Protein AF-A0A520JJQ2-F1 (afdb_monomer)

Mean predicted aligned error: 7.67 Å

Nearest PDB structures (foldseek):
  3pbk-assembly1_A  TM=9.836E-01  e=8.785E-04  Escherichia coli O6

Foldseek 3Di:
DDDDPPPPPPCPPPDDADDAQDPDWPQDDDDPPDPDPLRVLVSQLVIRHADFDADPVRGTPDHARSVNLNVLLVVLVVVCVVVVDDPPDDDDDDDDPDSNSSSNVSD

Radius of gyration: 20.52 Å; Cα contacts (8 Å, |Δi|>4): 119; chains: 1; bounding box: 78×22×36 Å

Solvent-accessible surface area (backbone atoms only — not comparable to full-atom values): 6800 Å² total; per-residue (Å²): 134,85,82,82,78,80,72,82,73,77,80,74,74,81,72,80,76,61,67,70,47,50,93,73,62,90,57,80,91,75,84,80,86,51,97,42,73,65,56,46,43,60,55,45,28,76,40,60,35,49,47,72,44,56,48,100,84,68,47,63,72,40,49,44,38,28,43,57,43,50,54,47,6,53,54,39,26,54,51,44,48,73,72,66,59,53,92,92,65,84,81,91,75,78,86,56,99,44,69,66,38,54,19,55,74,70,51

Sequence (107 aa):
MTVDVAGTQDLEAETPKPVATPTEDSLPRRFADFETLGAALDYAATGQRGLNFHDARGSLTRAYPFAELRDDAIAMARRLVAAGIKPEDRIAIVAETSPDFAALFFG

Structure (mmCIF, N/CA/C/O backbone):
data_AF-A0A520JJQ2-F1
#
_entry.id   AF-A0A520JJQ2-F1
#
loop_
_atom_site.group_PDB
_atom_site.id
_atom_site.type_symbol
_atom_site.label_atom_id
_atom_site.label_alt_id
_atom_site.label_comp_id
_atom_site.label_asym_id
_atom_site.label_entity_id
_atom_site.label_seq_id
_atom_site.pdbx_PDB_ins_code
_atom_site.Cartn_x
_atom_site.Cartn_y
_atom_site.Cartn_z
_atom_site.occupancy
_atom_site.B_iso_or_equiv
_atom_site.auth_seq_id
_atom_site.auth_comp_id
_atom_site.auth_asym_id
_atom_site.auth_atom_id
_atom_site.pdbx_PDB_model_num
ATOM 1 N N . MET A 1 1 ? 63.323 1.122 12.480 1.00 38.62 1 MET A N 1
ATOM 2 C CA . MET A 1 1 ? 62.604 -0.160 12.361 1.00 38.62 1 MET A CA 1
ATOM 3 C C . MET A 1 1 ? 61.144 0.161 12.617 1.00 38.62 1 MET A C 1
ATOM 5 O O . MET A 1 1 ? 60.811 0.610 13.704 1.00 38.62 1 MET A O 1
ATOM 9 N N . THR A 1 2 ? 60.367 0.167 11.542 1.00 31.98 2 THR A N 1
ATOM 10 C CA . THR A 1 2 ? 58.993 0.670 11.425 1.00 31.98 2 THR A CA 1
ATOM 11 C C . THR A 1 2 ? 58.020 -0.183 12.235 1.00 31.98 2 THR A C 1
ATOM 13 O O . THR A 1 2 ? 58.093 -1.407 12.186 1.00 31.98 2 THR A O 1
ATOM 16 N N . VAL A 1 3 ? 57.129 0.465 12.986 1.00 36.50 3 VAL A N 1
ATOM 17 C CA . VAL A 1 3 ? 56.000 -0.189 13.654 1.00 36.50 3 VAL A CA 1
ATOM 18 C C . VAL A 1 3 ? 54.838 -0.139 12.670 1.00 36.50 3 VAL A C 1
ATOM 20 O O . VAL A 1 3 ? 54.301 0.936 12.411 1.00 36.50 3 VAL A O 1
ATOM 23 N N . ASP A 1 4 ? 54.522 -1.284 12.067 1.00 35.88 4 ASP A N 1
ATOM 24 C CA . ASP A 1 4 ? 53.359 -1.449 11.199 1.00 35.88 4 ASP A CA 1
ATOM 25 C C . ASP A 1 4 ? 52.092 -1.364 12.057 1.00 35.88 4 ASP A C 1
ATOM 27 O O . ASP A 1 4 ? 51.822 -2.231 12.892 1.00 35.88 4 ASP A O 1
ATOM 31 N N . VAL A 1 5 ? 51.329 -0.286 11.885 1.00 47.88 5 VAL A N 1
ATOM 32 C CA . VAL A 1 5 ? 49.978 -0.165 12.433 1.00 47.88 5 VAL A CA 1
ATOM 33 C C . VAL A 1 5 ? 49.066 -0.880 11.450 1.00 47.88 5 VAL A C 1
ATOM 35 O O . VAL A 1 5 ? 48.605 -0.292 10.473 1.00 47.88 5 VAL A O 1
ATOM 38 N N . ALA A 1 6 ? 48.840 -2.172 11.687 1.00 42.50 6 ALA A N 1
ATOM 39 C CA . ALA A 1 6 ? 47.788 -2.914 11.013 1.00 42.50 6 ALA A CA 1
ATOM 40 C C . ALA A 1 6 ? 46.448 -2.264 11.381 1.00 42.50 6 ALA A C 1
ATOM 42 O O . ALA A 1 6 ? 45.910 -2.480 12.467 1.00 42.50 6 ALA A O 1
ATOM 43 N N . GLY A 1 7 ? 45.951 -1.404 10.493 1.00 41.16 7 GLY A N 1
ATOM 44 C CA . GLY A 1 7 ? 44.592 -0.902 10.557 1.00 41.16 7 GLY A CA 1
ATOM 45 C C . GLY A 1 7 ? 43.649 -2.089 10.448 1.00 41.16 7 GLY A C 1
ATOM 46 O O . GLY A 1 7 ? 43.662 -2.803 9.446 1.00 41.16 7 GLY A O 1
ATOM 47 N N . THR A 1 8 ? 42.864 -2.313 11.496 1.00 43.19 8 THR A N 1
ATOM 48 C CA . THR A 1 8 ? 41.703 -3.193 11.465 1.00 43.19 8 THR A CA 1
ATOM 49 C C . THR A 1 8 ? 40.787 -2.668 10.365 1.00 43.19 8 THR A C 1
ATOM 51 O O . THR A 1 8 ? 40.121 -1.651 10.532 1.00 43.19 8 THR A O 1
ATOM 54 N N . GLN A 1 9 ? 40.833 -3.292 9.190 1.00 46.59 9 GLN A N 1
ATOM 55 C CA . GLN A 1 9 ? 39.814 -3.083 8.178 1.00 46.59 9 GLN A CA 1
ATOM 56 C C . GLN A 1 9 ? 38.578 -3.796 8.705 1.00 46.59 9 GLN A C 1
ATOM 58 O O . GLN A 1 9 ? 38.515 -5.026 8.688 1.00 46.59 9 GLN A O 1
ATOM 63 N N . ASP A 1 10 ? 37.646 -3.020 9.250 1.00 44.59 10 ASP A N 1
ATOM 64 C CA . ASP A 1 10 ? 36.308 -3.499 9.553 1.00 44.59 10 ASP A CA 1
ATOM 65 C C . ASP A 1 10 ? 35.730 -4.066 8.253 1.00 44.59 10 ASP A C 1
ATOM 67 O O . ASP A 1 10 ? 35.472 -3.351 7.285 1.00 44.59 10 ASP A O 1
ATOM 71 N N . LEU A 1 11 ? 35.628 -5.393 8.202 1.00 49.81 11 LEU A N 1
ATOM 72 C CA . LEU A 1 11 ? 35.003 -6.131 7.114 1.00 49.81 11 LEU A CA 1
ATOM 73 C C . LEU A 1 11 ? 33.491 -5.901 7.219 1.00 49.81 11 LEU A C 1
ATOM 75 O O . LEU A 1 11 ? 32.756 -6.755 7.714 1.00 49.81 11 LEU A O 1
ATOM 79 N N . GLU A 1 12 ? 33.024 -4.726 6.798 1.00 49.19 12 GLU A N 1
ATOM 80 C CA . GLU A 1 12 ? 31.607 -4.502 6.530 1.00 49.19 12 GLU A CA 1
ATOM 81 C C . GLU A 1 12 ? 31.207 -5.451 5.398 1.00 49.19 12 GLU A C 1
ATOM 83 O O . GLU A 1 12 ? 31.587 -5.277 4.240 1.00 49.19 12 GLU A O 1
ATOM 88 N N . ALA A 1 13 ? 30.492 -6.519 5.753 1.00 56.72 13 ALA A N 1
ATOM 89 C CA . ALA A 1 13 ? 29.950 -7.459 4.788 1.00 56.72 13 ALA A CA 1
ATOM 90 C C . ALA A 1 13 ? 29.079 -6.689 3.784 1.00 56.72 13 ALA A C 1
ATOM 92 O O . ALA A 1 13 ? 28.079 -6.073 4.163 1.00 56.72 13 ALA A O 1
ATOM 93 N N . GLU A 1 14 ? 29.470 -6.711 2.508 1.00 57.12 14 GLU A N 1
ATOM 94 C CA . GLU A 1 14 ? 28.746 -6.027 1.442 1.00 57.12 14 GLU A CA 1
ATOM 95 C C . GLU A 1 14 ? 27.341 -6.632 1.350 1.00 57.12 14 GLU A C 1
ATOM 97 O O . GLU A 1 14 ? 27.147 -7.771 0.920 1.00 57.12 14 GLU A O 1
ATOM 102 N N . THR A 1 15 ? 26.350 -5.885 1.837 1.00 65.00 15 THR A N 1
ATOM 103 C CA . THR A 1 15 ? 24.958 -6.324 1.791 1.00 65.00 15 THR A CA 1
ATOM 104 C C . THR A 1 15 ? 24.539 -6.347 0.323 1.00 65.00 15 THR A C 1
ATOM 106 O O . THR A 1 15 ? 24.724 -5.337 -0.367 1.00 65.00 15 THR A O 1
ATOM 109 N N . PRO A 1 16 ? 24.001 -7.468 -0.192 1.00 75.19 16 PRO A N 1
ATOM 110 C CA . PRO A 1 16 ? 23.617 -7.553 -1.590 1.00 75.19 16 PRO A CA 1
ATOM 111 C C . PRO A 1 16 ? 22.619 -6.443 -1.923 1.00 75.19 16 PRO A C 1
ATOM 113 O O . PRO A 1 16 ? 21.621 -6.249 -1.227 1.00 75.19 16 PRO A O 1
ATOM 116 N N . LYS A 1 17 ? 22.919 -5.693 -2.988 1.00 83.94 17 LYS A N 1
ATOM 117 C CA . LYS A 1 17 ? 22.072 -4.591 -3.447 1.00 83.94 17 LYS A CA 1
ATOM 118 C C . LYS A 1 17 ? 20.683 -5.126 -3.815 1.00 83.94 17 LYS A C 1
ATOM 120 O O . LYS A 1 17 ? 20.605 -6.144 -4.508 1.00 83.94 17 LYS A O 1
ATOM 125 N N . PRO A 1 18 ? 19.599 -4.451 -3.398 1.00 92.69 18 PRO A N 1
ATOM 126 C CA . PRO A 1 18 ? 18.254 -4.852 -3.784 1.00 92.69 18 PRO A CA 1
ATOM 127 C C . PRO A 1 18 ? 18.089 -4.792 -5.308 1.00 92.69 18 PRO A C 1
ATOM 129 O O . PRO A 1 18 ? 18.733 -3.994 -5.993 1.00 92.69 18 PRO A O 1
ATOM 132 N N . VAL A 1 19 ? 17.204 -5.637 -5.834 1.00 96.12 19 VAL A N 1
ATOM 133 C CA . VAL A 1 19 ? 16.808 -5.644 -7.247 1.00 96.12 19 VAL A CA 1
ATOM 134 C C . VAL A 1 19 ? 15.460 -4.951 -7.361 1.00 96.12 19 VAL A C 1
ATOM 136 O O . VAL A 1 19 ? 14.544 -5.277 -6.611 1.00 96.12 19 VAL A O 1
ATOM 139 N N . ALA A 1 20 ? 15.342 -3.992 -8.280 1.00 97.81 20 ALA A N 1
ATOM 140 C CA . ALA A 1 20 ? 14.102 -3.255 -8.492 1.00 97.81 20 ALA A CA 1
ATOM 141 C C . ALA A 1 20 ? 12.961 -4.187 -8.920 1.00 97.81 20 ALA A C 1
ATOM 143 O O . ALA A 1 20 ? 13.179 -5.176 -9.624 1.00 97.81 20 ALA A O 1
ATOM 144 N N . THR A 1 21 ? 11.732 -3.830 -8.551 1.00 98.06 21 THR A N 1
ATOM 14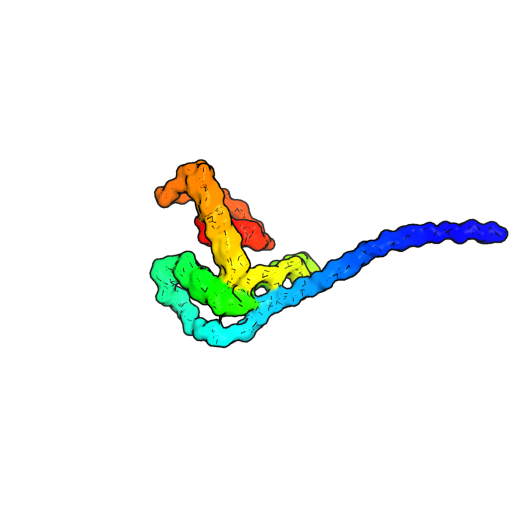5 C CA . THR A 1 21 ? 10.552 -4.479 -9.131 1.00 98.06 21 THR A CA 1
ATOM 146 C C . THR A 1 21 ? 10.530 -4.265 -10.652 1.00 98.06 21 THR A C 1
ATOM 148 O O . THR A 1 21 ? 10.917 -3.190 -11.129 1.00 98.06 21 THR A O 1
ATOM 151 N N . PRO A 1 22 ? 10.119 -5.275 -11.438 1.00 97.00 22 PRO A N 1
ATOM 152 C CA . PRO A 1 22 ? 10.129 -5.190 -12.890 1.00 97.00 22 PRO A CA 1
ATOM 153 C C . PRO A 1 22 ? 9.163 -4.115 -13.392 1.00 97.00 22 PRO A C 1
ATOM 155 O O . PRO A 1 22 ? 8.102 -3.875 -12.817 1.00 97.00 22 PRO A O 1
ATOM 158 N N . THR A 1 23 ? 9.520 -3.481 -14.510 1.00 94.50 23 THR A N 1
ATOM 159 C CA . THR A 1 23 ? 8.611 -2.578 -15.232 1.00 94.50 23 THR A CA 1
ATOM 160 C C . THR A 1 23 ? 7.530 -3.358 -15.982 1.00 94.50 23 THR A C 1
ATOM 162 O O . THR A 1 23 ? 6.378 -2.924 -16.034 1.00 94.50 23 THR A O 1
ATOM 165 N N . GLU A 1 24 ? 7.897 -4.508 -16.550 1.00 95.56 24 GLU A N 1
ATOM 166 C CA . GLU A 1 24 ? 7.000 -5.377 -17.310 1.00 95.56 24 GLU A CA 1
ATOM 167 C C . GLU A 1 24 ? 6.344 -6.428 -16.414 1.00 95.56 24 GLU A C 1
ATOM 169 O O . GLU A 1 24 ? 6.950 -6.956 -15.483 1.00 95.56 24 GLU A O 1
ATOM 174 N N . ASP A 1 25 ? 5.085 -6.733 -16.712 1.00 95.06 25 ASP A N 1
ATOM 175 C CA . ASP A 1 25 ? 4.286 -7.710 -15.987 1.00 95.06 25 ASP A CA 1
ATOM 176 C C . ASP A 1 25 ? 3.283 -8.351 -16.947 1.00 95.06 25 ASP A C 1
ATOM 178 O O . ASP A 1 25 ? 2.748 -7.688 -17.837 1.00 95.06 25 ASP A O 1
ATOM 182 N N . SER A 1 26 ? 3.014 -9.637 -16.749 1.00 96.19 26 SER A N 1
ATOM 183 C CA . SER A 1 26 ? 1.971 -10.363 -17.479 1.00 96.19 26 SER A CA 1
ATOM 184 C C . SER A 1 26 ? 0.556 -10.015 -17.001 1.00 96.19 26 SER A C 1
ATOM 186 O O . SER A 1 26 ? -0.415 -10.318 -17.696 1.00 96.19 26 SER A O 1
ATOM 188 N N . LEU A 1 27 ? 0.427 -9.371 -15.832 1.00 97.44 27 LEU A N 1
ATOM 189 C CA . LEU A 1 27 ? -0.855 -8.934 -15.289 1.00 97.44 27 LEU A CA 1
ATOM 190 C C . LEU A 1 27 ? -1.523 -7.907 -16.226 1.00 97.44 27 LEU A C 1
ATOM 192 O O . LEU A 1 27 ? -0.941 -6.839 -16.460 1.00 97.44 27 LEU A O 1
ATOM 196 N N . PRO A 1 28 ? -2.749 -8.169 -16.730 1.00 97.25 28 PRO A N 1
ATOM 197 C CA . PRO A 1 28 ? -3.432 -7.249 -17.627 1.00 97.25 28 PRO A CA 1
ATOM 198 C C . PRO A 1 28 ? -3.541 -5.833 -17.056 1.00 97.25 28 PRO A C 1
ATOM 200 O O . PRO A 1 28 ? -3.729 -5.603 -15.862 1.00 97.25 28 PRO A O 1
ATOM 203 N N . ARG A 1 29 ? -3.423 -4.832 -17.924 1.00 96.00 29 ARG A N 1
ATOM 204 C CA . ARG A 1 29 ? -3.597 -3.447 -17.494 1.00 96.00 29 ARG A CA 1
ATOM 205 C C . ARG A 1 29 ? -5.081 -3.155 -17.285 1.00 96.00 29 ARG A C 1
ATOM 207 O O . ARG A 1 29 ? -5.880 -3.315 -18.202 1.00 96.00 29 ARG A O 1
ATOM 214 N N . ARG A 1 30 ? -5.410 -2.638 -16.104 1.00 97.00 30 ARG A N 1
ATOM 215 C CA . ARG A 1 30 ? -6.729 -2.110 -15.739 1.00 97.00 30 ARG A CA 1
ATOM 216 C C . ARG A 1 30 ? -6.639 -0.612 -15.452 1.00 97.00 30 ARG A C 1
ATOM 218 O O . ARG A 1 30 ? -5.656 -0.156 -14.869 1.00 97.00 30 ARG A O 1
ATOM 225 N N . PHE A 1 31 ? -7.625 0.165 -15.894 1.00 97.06 31 PHE A N 1
ATOM 226 C CA . PHE A 1 31 ? -7.617 1.632 -15.800 1.00 97.06 31 PHE A CA 1
ATOM 227 C C . PHE A 1 31 ? -8.457 2.116 -14.617 1.00 97.06 31 PHE A C 1
ATOM 229 O O . PHE A 1 31 ? -9.489 2.748 -14.809 1.00 97.06 31 PHE A O 1
ATOM 236 N N . ALA A 1 32 ? -7.992 1.813 -13.401 1.00 96.44 32 ALA A N 1
ATOM 237 C CA . ALA A 1 32 ? -8.614 2.239 -12.142 1.00 96.44 32 ALA A CA 1
ATOM 238 C C . ALA A 1 32 ? -10.133 1.960 -12.046 1.00 96.44 32 ALA A C 1
ATOM 240 O O . ALA A 1 32 ? -10.849 2.635 -11.317 1.00 96.44 32 ALA A O 1
ATOM 241 N N . ASP A 1 33 ? -10.623 0.943 -12.753 1.00 97.19 33 ASP A N 1
ATOM 242 C CA . ASP A 1 33 ? -12.026 0.529 -12.836 1.00 97.19 33 ASP A CA 1
ATOM 243 C C . ASP A 1 33 ? -12.424 -0.387 -11.662 1.00 97.19 33 ASP A C 1
ATOM 245 O O . ASP A 1 33 ? -13.158 -1.363 -11.820 1.00 97.19 33 ASP A O 1
ATOM 249 N N . PHE A 1 34 ? -11.888 -0.101 -10.475 1.00 98.19 34 PHE A N 1
ATOM 250 C CA . PHE A 1 34 ? -12.118 -0.860 -9.249 1.00 98.19 34 PHE A CA 1
ATOM 251 C C . PHE A 1 34 ? -13.152 -0.159 -8.371 1.00 98.19 34 PHE A C 1
ATOM 253 O O . PHE A 1 34 ? -13.212 1.066 -8.326 1.00 98.19 34 PHE A O 1
ATOM 260 N N . GLU A 1 35 ? -13.931 -0.944 -7.628 1.00 98.31 35 GLU A N 1
ATOM 261 C CA . GLU A 1 35 ? -14.923 -0.421 -6.682 1.00 98.31 35 GLU A CA 1
ATOM 262 C C . GLU A 1 35 ? -14.270 0.310 -5.499 1.00 98.31 35 GLU A C 1
ATOM 264 O O . GLU A 1 35 ? -14.793 1.310 -5.014 1.00 98.31 35 GLU A O 1
ATOM 269 N N . THR A 1 36 ? -13.107 -0.168 -5.045 1.00 98.19 36 THR A N 1
ATOM 270 C CA . THR A 1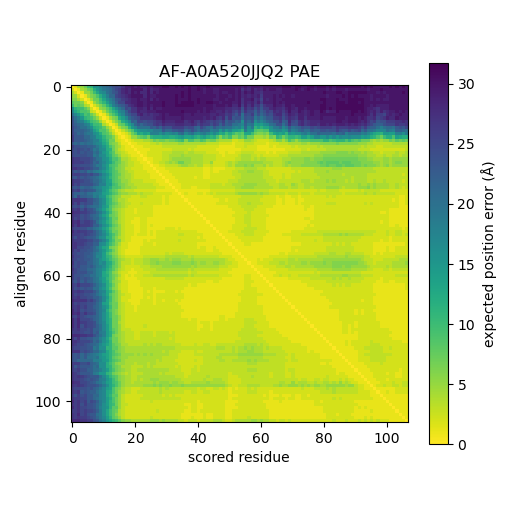 36 ? -12.377 0.406 -3.911 1.00 98.19 36 THR A CA 1
ATOM 271 C C . THR A 1 36 ? -10.879 0.476 -4.186 1.00 98.19 36 THR A C 1
ATOM 273 O O . THR A 1 36 ? -10.336 -0.263 -5.012 1.00 98.19 36 THR A O 1
ATOM 276 N N .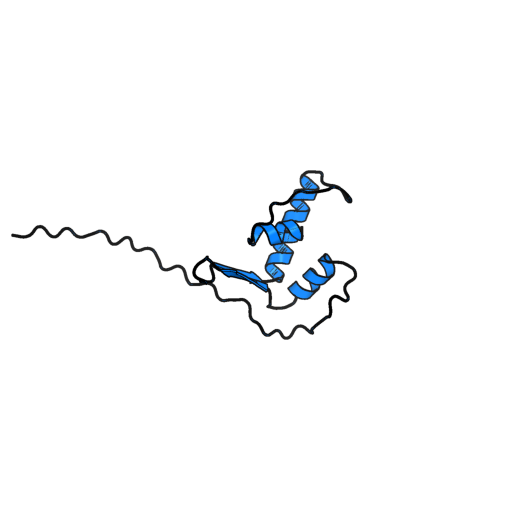 LEU A 1 37 ? -10.185 1.342 -3.442 1.00 98.06 37 LEU A N 1
ATOM 277 C CA . LEU A 1 37 ? -8.723 1.404 -3.454 1.00 98.06 37 LEU A CA 1
ATOM 278 C C . LEU A 1 37 ? -8.093 0.070 -3.013 1.00 98.06 37 LEU A C 1
ATOM 280 O O . LEU A 1 37 ? -7.115 -0.371 -3.612 1.00 98.06 37 LEU A O 1
ATOM 284 N N . GLY A 1 38 ? -8.690 -0.598 -2.019 1.00 98.06 38 GLY A N 1
ATOM 285 C CA . GLY A 1 38 ? -8.266 -1.930 -1.581 1.00 98.06 38 GLY A CA 1
ATOM 286 C C . GLY A 1 38 ? -8.352 -2.963 -2.706 1.00 98.06 38 GLY A C 1
ATOM 287 O O . GLY A 1 38 ? -7.384 -3.674 -2.949 1.00 98.06 38 GLY A O 1
ATOM 288 N N . ALA A 1 39 ? -9.443 -2.968 -3.482 1.00 98.62 39 ALA A N 1
ATOM 289 C CA . ALA A 1 39 ? -9.596 -3.868 -4.628 1.00 98.62 39 ALA A CA 1
ATOM 290 C C . ALA A 1 39 ? -8.563 -3.603 -5.739 1.00 98.62 39 ALA A C 1
ATOM 292 O O . ALA A 1 39 ? -8.122 -4.535 -6.416 1.00 98.62 39 ALA A O 1
ATOM 293 N N . ALA A 1 40 ? -8.151 -2.345 -5.924 1.00 98.62 40 ALA A N 1
ATOM 294 C CA . ALA A 1 40 ? -7.063 -2.007 -6.837 1.00 98.62 40 ALA A CA 1
ATOM 295 C C . ALA A 1 40 ? -5.716 -2.575 -6.356 1.00 98.62 40 ALA A C 1
ATOM 297 O O . ALA A 1 40 ? -4.967 -3.125 -7.167 1.00 98.62 40 ALA A O 1
ATOM 298 N N . LEU A 1 41 ? -5.423 -2.482 -5.052 1.00 98.62 41 LEU A N 1
ATOM 299 C CA . LEU A 1 41 ? -4.213 -3.064 -4.469 1.00 98.62 41 LEU A CA 1
ATOM 300 C C . LEU A 1 41 ? -4.241 -4.597 -4.513 1.00 98.62 41 LEU A C 1
ATOM 302 O O . LEU A 1 41 ? -3.252 -5.192 -4.928 1.00 98.62 41 LEU A O 1
ATOM 306 N N . ASP A 1 42 ? -5.366 -5.232 -4.176 1.00 98.62 42 ASP A N 1
ATOM 307 C CA . ASP A 1 42 ? -5.527 -6.689 -4.268 1.00 98.62 42 ASP A CA 1
ATOM 308 C C . ASP A 1 42 ? -5.268 -7.189 -5.696 1.00 98.62 42 ASP A C 1
ATOM 310 O O . ASP A 1 42 ? -4.591 -8.197 -5.889 1.00 98.62 42 ASP A O 1
ATOM 314 N N . TYR A 1 43 ? -5.739 -6.464 -6.717 1.00 98.62 43 TYR A N 1
ATOM 315 C CA . TYR A 1 43 ? -5.423 -6.791 -8.106 1.00 98.62 43 TYR A CA 1
ATOM 316 C C . TYR A 1 43 ? -3.936 -6.607 -8.417 1.00 98.62 43 TYR A C 1
ATOM 318 O O . TYR A 1 43 ? -3.310 -7.510 -8.972 1.00 98.62 43 TYR A O 1
ATOM 326 N N . ALA A 1 44 ? -3.353 -5.463 -8.049 1.00 98.38 44 ALA A N 1
ATOM 327 C CA . ALA A 1 44 ? -1.940 -5.174 -8.289 1.00 98.38 44 ALA A CA 1
ATOM 328 C C . ALA A 1 44 ? -1.006 -6.190 -7.604 1.00 98.38 44 ALA A C 1
ATOM 330 O O . ALA A 1 44 ? 0.018 -6.558 -8.178 1.00 98.38 44 ALA A O 1
ATOM 331 N N . ALA A 1 45 ? -1.393 -6.691 -6.428 1.00 98.50 45 ALA A N 1
ATOM 332 C CA . ALA A 1 45 ? -0.690 -7.708 -5.651 1.00 98.50 45 ALA A CA 1
ATOM 333 C C . ALA A 1 45 ? -0.628 -9.088 -6.330 1.00 98.50 45 ALA A C 1
ATOM 335 O O . ALA A 1 45 ? 0.194 -9.914 -5.946 1.00 98.50 45 ALA A O 1
ATOM 336 N N . THR A 1 46 ? -1.451 -9.345 -7.352 1.00 98.44 46 THR A N 1
ATOM 337 C CA . THR A 1 46 ? -1.345 -10.572 -8.166 1.00 98.44 46 THR A CA 1
ATOM 338 C C . THR A 1 46 ? -0.249 -10.503 -9.235 1.00 98.44 46 THR A C 1
ATOM 340 O O . THR A 1 46 ? 0.036 -11.505 -9.891 1.00 98.44 46 THR A O 1
ATOM 343 N N . GLY A 1 47 ? 0.354 -9.326 -9.426 1.00 97.69 47 GLY A N 1
ATOM 344 C CA . GLY A 1 47 ? 1.458 -9.086 -10.349 1.00 97.69 47 GLY A CA 1
ATOM 345 C C . GLY A 1 47 ? 2.828 -9.087 -9.668 1.00 97.69 47 GLY A C 1
ATOM 346 O O . GLY A 1 47 ? 2.975 -9.435 -8.500 1.00 97.69 47 GLY A O 1
ATOM 347 N N . GLN A 1 48 ? 3.847 -8.660 -10.412 1.00 97.81 48 GLN A N 1
ATOM 348 C CA . GLN A 1 48 ? 5.241 -8.587 -9.938 1.00 97.81 48 GLN A CA 1
ATOM 349 C C . GLN A 1 48 ? 5.728 -7.152 -9.699 1.00 97.81 48 GLN A C 1
ATOM 351 O O . GLN A 1 48 ? 6.817 -6.936 -9.169 1.00 97.81 48 GLN A O 1
ATOM 356 N N . ARG A 1 49 ? 4.935 -6.158 -10.104 1.00 98.19 49 ARG A N 1
ATOM 357 C CA . ARG A 1 49 ? 5.267 -4.735 -9.961 1.00 98.19 49 ARG A CA 1
ATOM 358 C C . ARG A 1 49 ? 5.218 -4.281 -8.501 1.00 98.19 49 ARG A C 1
ATOM 360 O O . ARG A 1 49 ? 4.643 -4.941 -7.635 1.00 98.19 49 ARG A O 1
ATOM 367 N N . GLY A 1 50 ? 5.789 -3.113 -8.241 1.00 98.06 50 GLY A N 1
ATOM 368 C CA . GLY A 1 50 ? 5.720 -2.482 -6.932 1.00 98.06 50 GLY A CA 1
ATOM 369 C C . GLY A 1 50 ? 6.350 -1.100 -6.906 1.00 98.06 50 GLY A C 1
ATOM 370 O O . GLY A 1 50 ? 6.512 -0.445 -7.936 1.00 98.06 50 GLY A O 1
ATOM 371 N N . LEU A 1 51 ? 6.697 -0.664 -5.702 1.00 98.31 51 LEU A N 1
ATOM 372 C CA . LEU A 1 51 ? 7.382 0.594 -5.442 1.00 98.31 51 LEU A CA 1
ATOM 373 C C . LEU A 1 51 ? 8.887 0.348 -5.311 1.00 98.31 51 LEU A C 1
ATOM 375 O O . LEU A 1 51 ? 9.319 -0.700 -4.842 1.00 98.31 51 LEU A O 1
ATOM 379 N N . ASN A 1 52 ? 9.695 1.322 -5.718 1.00 98.06 52 ASN A N 1
ATOM 380 C CA . ASN A 1 52 ? 11.148 1.276 -5.588 1.00 98.06 52 ASN A CA 1
ATOM 381 C C 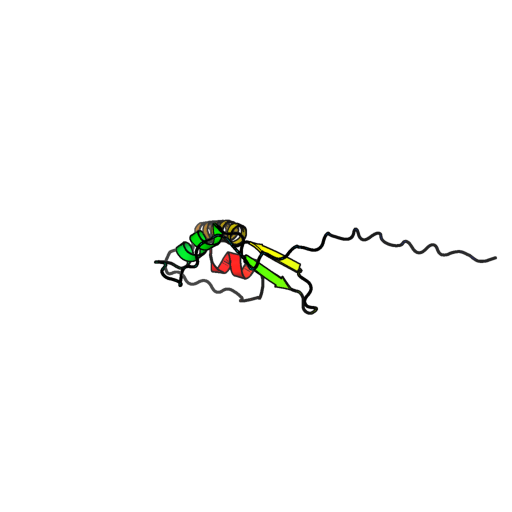. ASN A 1 52 ? 11.595 2.545 -4.855 1.00 98.06 52 ASN A C 1
ATOM 383 O O . ASN A 1 52 ? 11.418 3.651 -5.366 1.00 98.06 52 ASN A O 1
ATOM 387 N N . PHE A 1 53 ? 12.125 2.388 -3.645 1.00 97.50 53 PHE A N 1
ATOM 388 C CA . PHE A 1 53 ? 12.592 3.482 -2.799 1.00 97.50 53 PHE A CA 1
ATOM 389 C C . PHE A 1 53 ? 14.093 3.658 -2.984 1.00 97.50 53 PHE A C 1
ATOM 391 O O . PHE A 1 53 ? 14.853 2.693 -2.896 1.00 97.50 53 PHE A O 1
ATOM 398 N N . HIS A 1 54 ? 14.509 4.893 -3.243 1.00 96.81 54 HIS A N 1
ATOM 399 C CA . HIS A 1 54 ? 15.899 5.251 -3.489 1.00 96.81 54 HIS A CA 1
ATOM 400 C C . HIS A 1 54 ? 16.387 6.253 -2.444 1.00 96.81 54 HIS A C 1
ATOM 402 O O . HIS A 1 54 ? 15.609 7.066 -1.943 1.00 96.81 54 HIS A O 1
ATOM 408 N N . ASP A 1 55 ? 17.679 6.207 -2.128 1.00 94.94 55 ASP A N 1
ATOM 409 C CA . ASP A 1 55 ? 18.321 7.253 -1.336 1.00 94.94 55 ASP A CA 1
ATOM 410 C C . ASP A 1 55 ? 18.516 8.545 -2.154 1.00 94.94 55 ASP A C 1
ATOM 412 O O . ASP A 1 55 ? 18.266 8.603 -3.361 1.00 94.94 55 ASP A O 1
ATOM 416 N N . ALA A 1 56 ? 19.022 9.598 -1.506 1.00 94.44 56 ALA A N 1
ATOM 417 C CA . ALA A 1 56 ? 19.301 10.881 -2.158 1.00 94.44 56 ALA A CA 1
ATOM 418 C C . ALA A 1 56 ? 20.361 10.801 -3.279 1.00 94.44 56 ALA A C 1
ATOM 420 O O . ALA A 1 56 ? 20.510 11.747 -4.051 1.00 94.44 56 ALA A O 1
ATOM 421 N N . ARG A 1 57 ? 21.104 9.690 -3.375 1.00 95.44 57 ARG A N 1
ATOM 422 C CA . ARG A 1 57 ? 22.082 9.413 -4.437 1.00 95.44 57 ARG A CA 1
ATOM 423 C C . ARG A 1 57 ? 21.483 8.580 -5.577 1.00 95.44 57 ARG A C 1
ATOM 425 O O . ARG A 1 57 ? 22.206 8.235 -6.508 1.00 95.44 57 ARG A O 1
ATOM 432 N N . GLY A 1 58 ? 20.190 8.256 -5.520 1.00 94.31 58 GLY A N 1
ATOM 433 C CA . GLY A 1 58 ? 19.505 7.421 -6.506 1.00 94.31 58 GLY A CA 1
ATOM 434 C C . GLY A 1 58 ? 19.786 5.925 -6.351 1.00 94.31 58 GLY A C 1
ATOM 435 O O . GLY A 1 58 ? 19.367 5.133 -7.197 1.00 94.31 58 GLY A O 1
ATOM 436 N N . SER A 1 59 ? 20.466 5.501 -5.284 1.00 95.62 59 SER A N 1
ATOM 437 C CA . SER A 1 59 ? 20.716 4.082 -5.023 1.00 95.62 59 SER A CA 1
ATOM 438 C C . SER A 1 59 ? 19.445 3.433 -4.495 1.00 95.62 59 SER A C 1
ATOM 440 O O . SER A 1 59 ? 18.831 3.959 -3.569 1.00 95.62 59 SER A O 1
ATOM 442 N N . LEU A 1 60 ? 19.044 2.298 -5.072 1.00 96.38 60 LEU A N 1
ATOM 443 C CA . LEU A 1 60 ? 17.885 1.552 -4.586 1.00 96.38 60 LEU A CA 1
ATOM 444 C C . LEU A 1 60 ? 18.161 1.060 -3.161 1.00 96.38 60 LEU A C 1
ATOM 446 O O . LEU A 1 60 ? 19.124 0.330 -2.934 1.00 96.38 60 LEU A O 1
ATOM 450 N N . THR A 1 61 ? 17.310 1.454 -2.220 1.00 95.62 61 THR A N 1
ATOM 451 C CA . THR A 1 61 ? 17.377 1.030 -0.817 1.00 95.62 61 THR A CA 1
ATOM 452 C C . THR A 1 61 ? 16.355 -0.052 -0.512 1.00 95.62 61 THR A C 1
ATOM 454 O O . THR A 1 61 ? 16.639 -0.946 0.281 1.00 95.62 61 THR A O 1
ATOM 457 N N . ARG A 1 62 ? 15.189 -0.023 -1.173 1.00 96.56 62 ARG A N 1
ATOM 458 C CA .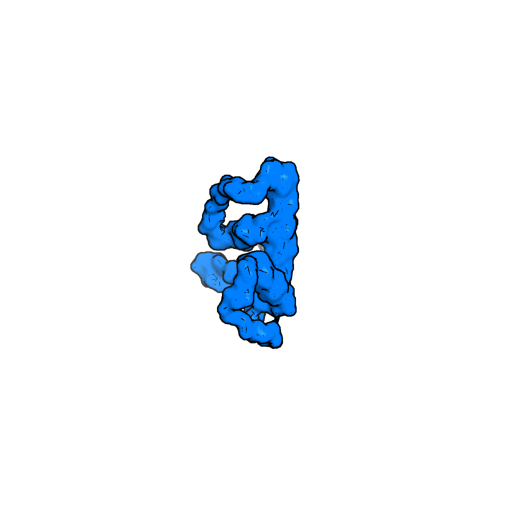 ARG A 1 62 ? 14.171 -1.074 -1.054 1.00 96.56 62 ARG A CA 1
ATOM 459 C C . ARG A 1 62 ? 13.331 -1.193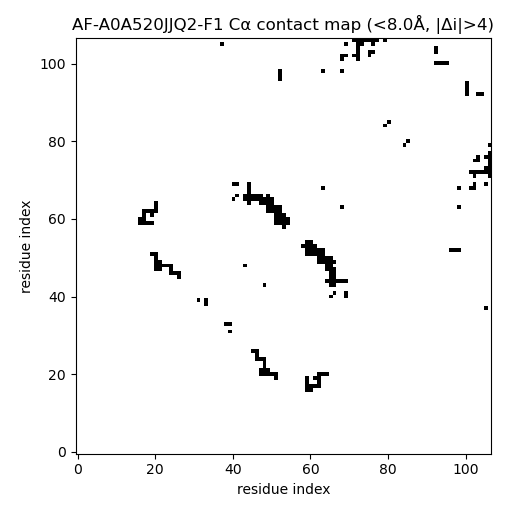 -2.319 1.00 96.56 62 ARG A C 1
ATOM 461 O O . ARG A 1 62 ? 12.718 -0.223 -2.756 1.00 96.56 62 ARG A O 1
ATOM 468 N N . ALA A 1 63 ? 13.249 -2.404 -2.854 1.00 97.81 63 ALA A N 1
ATOM 469 C CA . ALA A 1 63 ? 12.155 -2.798 -3.732 1.00 97.81 63 ALA A CA 1
ATOM 470 C C . ALA A 1 63 ? 10.994 -3.292 -2.867 1.00 97.81 63 ALA A C 1
ATOM 472 O O . ALA A 1 63 ? 11.218 -4.035 -1.914 1.00 97.81 63 ALA A O 1
ATOM 473 N N . TYR A 1 64 ? 9.778 -2.857 -3.176 1.00 98.38 64 TYR A N 1
ATOM 474 C CA . TYR A 1 64 ? 8.588 -3.156 -2.390 1.00 98.38 64 TYR A CA 1
ATOM 475 C C . TYR A 1 64 ? 7.452 -3.634 -3.306 1.00 98.38 64 TYR A C 1
ATOM 477 O O . TYR A 1 64 ? 6.694 -2.807 -3.828 1.00 98.38 64 TYR A O 1
ATOM 485 N N . PRO A 1 65 ? 7.367 -4.951 -3.579 1.00 98.50 65 PRO A N 1
ATOM 486 C CA . PRO A 1 65 ? 6.319 -5.535 -4.414 1.00 98.50 65 PRO A CA 1
ATOM 487 C C . PRO A 1 65 ? 4.918 -5.213 -3.887 1.00 98.50 65 PRO A C 1
ATOM 489 O O . PRO A 1 65 ? 4.700 -5.190 -2.677 1.00 98.50 65 PRO A O 1
ATOM 492 N N . PHE A 1 66 ? 3.935 -5.039 -4.778 1.00 98.62 66 PHE A N 1
ATOM 493 C CA . PHE A 1 66 ? 2.550 -4.797 -4.350 1.00 98.62 66 PHE A CA 1
ATOM 494 C C . PHE A 1 66 ? 1.967 -5.952 -3.526 1.00 98.62 66 PHE A C 1
ATOM 496 O O . PHE A 1 66 ? 1.126 -5.711 -2.666 1.00 98.62 66 PHE A O 1
ATOM 503 N N . ALA A 1 67 ? 2.442 -7.183 -3.746 1.00 98.62 67 ALA A N 1
ATOM 504 C CA . ALA A 1 67 ? 2.095 -8.337 -2.920 1.00 98.62 67 ALA A CA 1
ATOM 505 C C . ALA A 1 67 ? 2.520 -8.148 -1.454 1.00 98.62 67 ALA A C 1
ATOM 507 O O . ALA A 1 67 ? 1.715 -8.345 -0.548 1.00 98.62 67 ALA A O 1
ATOM 508 N N . GLU A 1 68 ? 3.754 -7.688 -1.230 1.00 98.69 68 GLU A N 1
ATOM 509 C CA . GLU A 1 68 ? 4.280 -7.403 0.109 1.00 98.69 68 GLU A CA 1
ATOM 510 C C . GLU A 1 68 ? 3.550 -6.210 0.740 1.00 98.69 68 GLU A C 1
ATOM 512 O O . GLU A 1 68 ? 3.102 -6.297 1.880 1.00 98.69 68 GLU A O 1
ATOM 517 N N . LEU A 1 69 ? 3.324 -5.135 -0.029 1.00 98.81 69 LEU A N 1
ATOM 518 C CA . LEU A 1 69 ? 2.538 -3.980 0.421 1.00 98.81 69 LEU A CA 1
ATOM 519 C C . LEU A 1 69 ? 1.133 -4.379 0.881 1.00 98.81 69 LEU A C 1
ATOM 521 O O . LEU A 1 69 ? 0.662 -3.892 1.904 1.00 98.81 69 LEU A O 1
ATOM 525 N N . ARG A 1 70 ? 0.455 -5.256 0.138 1.00 98.81 70 ARG A N 1
ATOM 526 C CA . ARG A 1 70 ? -0.887 -5.734 0.481 1.00 98.81 70 ARG A CA 1
ATOM 527 C C . ARG A 1 70 ? -0.894 -6.492 1.807 1.00 98.81 70 ARG A C 1
ATOM 529 O O . ARG A 1 70 ? -1.799 -6.293 2.620 1.00 98.81 70 ARG A O 1
ATOM 536 N N . ASP A 1 71 ? 0.094 -7.348 2.034 1.00 98.81 71 ASP A N 1
ATOM 537 C CA . ASP A 1 71 ? 0.187 -8.125 3.270 1.00 98.81 71 ASP A CA 1
ATOM 538 C C . ASP A 1 71 ? 0.526 -7.239 4.478 1.00 98.81 71 ASP A C 1
ATOM 540 O O . ASP A 1 71 ? -0.116 -7.355 5.529 1.00 98.81 71 ASP A O 1
ATOM 544 N N . ASP A 1 72 ? 1.452 -6.294 4.309 1.00 98.81 72 ASP A N 1
ATOM 545 C CA . ASP A 1 72 ? 1.799 -5.305 5.331 1.00 98.81 72 ASP A CA 1
ATOM 546 C C . ASP A 1 72 ? 0.622 -4.374 5.652 1.00 98.81 72 ASP A C 1
ATOM 548 O O . ASP A 1 72 ? 0.338 -4.123 6.826 1.00 98.81 72 ASP A O 1
ATOM 552 N N . ALA A 1 73 ? -0.113 -3.912 4.636 1.00 98.75 73 ALA A N 1
ATOM 553 C CA . ALA A 1 73 ? -1.305 -3.084 4.806 1.00 98.75 73 ALA A CA 1
ATOM 554 C C . ALA A 1 73 ? -2.365 -3.799 5.650 1.00 98.75 73 ALA A C 1
ATOM 556 O O . ALA A 1 73 ? -2.872 -3.244 6.620 1.00 98.75 73 ALA A O 1
ATOM 557 N N . ILE A 1 74 ? -2.638 -5.077 5.380 1.00 98.69 74 ILE A N 1
ATOM 558 C CA . ILE A 1 74 ? -3.582 -5.862 6.190 1.00 98.69 74 ILE A CA 1
ATOM 559 C C . ILE A 1 74 ? -3.087 -6.042 7.625 1.00 98.69 74 ILE A C 1
ATOM 561 O O . ILE A 1 74 ? -3.889 -6.056 8.566 1.00 98.69 74 ILE A O 1
ATOM 565 N N . ALA A 1 75 ? -1.776 -6.184 7.827 1.00 98.69 75 ALA A N 1
ATOM 566 C CA . ALA A 1 75 ? -1.209 -6.213 9.166 1.00 98.69 75 ALA A CA 1
ATOM 567 C C . ALA A 1 75 ? -1.407 -4.871 9.897 1.00 98.69 75 ALA A C 1
ATOM 569 O O . ALA A 1 75 ? -1.768 -4.888 11.078 1.00 98.69 75 ALA A O 1
ATOM 570 N N . MET A 1 76 ? -1.238 -3.730 9.218 1.00 98.38 76 MET A N 1
ATOM 571 C CA . MET A 1 76 ? -1.530 -2.404 9.780 1.00 98.38 76 MET A CA 1
ATOM 572 C C . MET A 1 76 ? -3.020 -2.227 10.079 1.00 98.38 76 MET A C 1
ATOM 574 O O . MET A 1 76 ? -3.358 -1.871 11.209 1.00 98.38 76 MET A O 1
ATOM 578 N N . ALA A 1 77 ? -3.904 -2.596 9.151 1.00 98.19 77 ALA A N 1
ATOM 579 C CA . ALA A 1 77 ? -5.357 -2.559 9.322 1.00 98.19 77 ALA A CA 1
ATOM 580 C C . ALA A 1 77 ? -5.792 -3.281 10.604 1.00 98.19 77 ALA A C 1
ATOM 582 O O . ALA A 1 77 ? -6.515 -2.747 11.446 1.00 98.19 77 ALA A O 1
ATOM 583 N N . ARG A 1 78 ? -5.282 -4.503 10.811 1.00 98.56 78 ARG A N 1
ATOM 584 C CA . ARG A 1 78 ? -5.566 -5.302 12.013 1.00 98.56 78 ARG A CA 1
ATOM 585 C C . ARG A 1 78 ? -5.097 -4.614 13.294 1.00 98.56 78 ARG A C 1
ATOM 587 O O . ARG A 1 78 ? -5.783 -4.709 14.310 1.00 98.56 78 ARG A O 1
ATOM 594 N N . ARG A 1 79 ? -3.952 -3.924 13.264 1.00 98.38 79 ARG A N 1
ATOM 595 C CA . ARG A 1 79 ? -3.435 -3.162 14.414 1.00 98.38 79 ARG A CA 1
ATOM 596 C C . ARG A 1 79 ? -4.299 -1.937 14.709 1.00 98.38 79 ARG A C 1
ATOM 598 O O . ARG A 1 79 ? -4.588 -1.693 15.875 1.00 98.38 79 ARG A O 1
ATOM 605 N N . LEU A 1 80 ? -4.753 -1.216 13.683 1.00 98.19 80 LEU A N 1
ATOM 606 C CA . LEU A 1 80 ? -5.663 -0.076 13.834 1.00 98.19 80 LEU A CA 1
ATOM 607 C C . LEU A 1 80 ? -7.003 -0.509 14.439 1.00 98.19 80 LEU A C 1
ATOM 609 O O . LEU A 1 80 ? -7.465 0.085 15.413 1.00 98.19 80 LEU A O 1
ATOM 613 N N . VAL A 1 81 ? -7.577 -1.606 13.940 1.00 98.31 81 VAL A N 1
ATOM 614 C CA . VAL A 1 81 ? -8.800 -2.197 14.506 1.00 98.31 81 VAL A CA 1
ATOM 615 C C . VAL A 1 81 ? -8.585 -2.614 15.964 1.00 98.31 81 VAL A C 1
ATOM 617 O O . VAL A 1 81 ? -9.419 -2.317 16.818 1.00 98.31 81 VAL A O 1
ATOM 620 N N . ALA A 1 82 ? -7.453 -3.249 16.287 1.00 98.56 82 ALA A N 1
ATOM 621 C CA . ALA A 1 82 ? -7.115 -3.617 17.665 1.00 98.56 82 ALA A CA 1
ATOM 622 C C . ALA A 1 82 ? -6.919 -2.396 18.585 1.00 98.56 82 ALA A C 1
ATOM 624 O O . ALA A 1 82 ? -7.201 -2.481 19.779 1.00 98.56 82 ALA A O 1
ATOM 625 N N . ALA A 1 83 ? -6.485 -1.258 18.036 1.00 9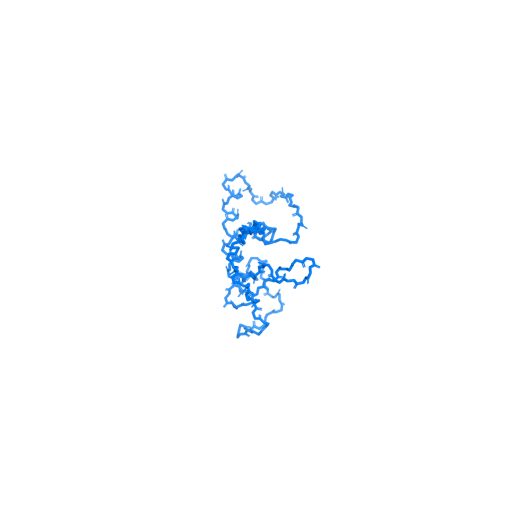8.25 83 ALA A N 1
ATOM 626 C CA . ALA A 1 83 ? -6.392 0.021 18.739 1.00 98.25 83 ALA A CA 1
ATOM 627 C C . ALA A 1 83 ? -7.753 0.729 18.911 1.00 98.25 83 ALA A C 1
ATOM 629 O O . ALA A 1 83 ? -7.819 1.786 19.536 1.00 98.25 83 ALA A O 1
ATOM 630 N N . GLY A 1 84 ? -8.841 0.146 18.398 1.00 98.44 84 GLY A N 1
ATOM 631 C CA . GLY A 1 84 ? -10.202 0.645 18.573 1.00 98.44 84 GLY A CA 1
ATOM 632 C C . GLY A 1 84 ? -10.676 1.618 17.496 1.00 98.44 84 GLY A C 1
ATOM 633 O O . GLY A 1 84 ? -11.738 2.212 17.679 1.00 98.44 84 GLY A O 1
ATOM 634 N N . ILE A 1 85 ? -9.932 1.761 16.393 1.00 98.38 85 ILE A N 1
ATOM 635 C CA . ILE A 1 85 ? -10.366 2.537 15.226 1.00 98.38 85 ILE A CA 1
ATOM 636 C C . ILE A 1 85 ? -11.603 1.886 14.603 1.00 98.38 85 ILE A C 1
ATOM 638 O O . ILE A 1 85 ? -11.662 0.666 14.418 1.00 98.38 85 ILE A O 1
ATOM 642 N N . LYS A 1 86 ? -12.590 2.714 14.264 1.00 98.25 86 LYS A N 1
ATOM 643 C CA . LYS A 1 86 ? -13.859 2.316 13.654 1.00 98.25 86 LYS A CA 1
ATOM 644 C C . LYS A 1 86 ? -13.988 2.886 12.241 1.00 98.25 86 LYS A C 1
ATOM 646 O O . LYS A 1 86 ? -13.297 3.843 11.895 1.00 98.25 86 LYS A O 1
ATOM 651 N N . PRO A 1 87 ? -14.888 2.327 11.411 1.00 97.56 87 PRO A N 1
ATOM 652 C CA . PRO A 1 87 ? -15.262 2.969 10.158 1.00 97.56 87 PRO A CA 1
ATOM 653 C C . PRO A 1 87 ? -15.617 4.444 10.381 1.00 97.56 87 PRO A C 1
ATOM 655 O O . PRO A 1 87 ? -16.261 4.772 11.374 1.00 97.56 87 PRO A O 1
ATOM 658 N N . GLU A 1 88 ? -15.200 5.299 9.444 1.00 97.50 88 GLU A N 1
ATOM 659 C CA . GLU A 1 88 ? -15.392 6.762 9.452 1.00 97.50 88 GLU A CA 1
ATOM 660 C C . GLU A 1 88 ? -14.522 7.561 10.445 1.00 97.50 88 GLU A C 1
ATOM 662 O O . GLU A 1 88 ? -14.504 8.797 10.376 1.00 97.50 88 GLU A O 1
ATOM 667 N N . ASP A 1 89 ? -13.736 6.897 11.302 1.00 98.31 89 ASP A N 1
ATOM 668 C CA . ASP A 1 89 ? -12.709 7.567 12.104 1.00 98.31 89 ASP A CA 1
ATOM 669 C C . ASP A 1 89 ? -11.599 8.153 11.214 1.00 98.31 89 ASP A C 1
ATOM 671 O O . ASP A 1 89 ? -11.338 7.708 10.094 1.00 98.31 89 ASP A O 1
ATOM 675 N N . ARG A 1 90 ? -10.922 9.188 11.723 1.00 98.00 90 ARG A N 1
ATOM 676 C CA . ARG A 1 90 ? -9.891 9.931 10.985 1.00 98.00 90 ARG A CA 1
ATOM 677 C C . ARG A 1 90 ? -8.526 9.681 11.603 1.00 98.00 90 ARG A C 1
ATOM 679 O O . ARG A 1 90 ? -8.330 9.942 12.787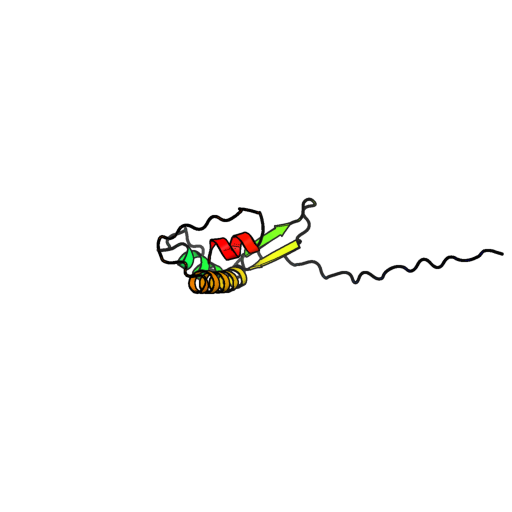 1.00 98.00 90 ARG A O 1
ATOM 686 N N . ILE A 1 91 ? -7.578 9.250 10.779 1.00 97.00 91 ILE A N 1
ATOM 687 C CA . ILE A 1 91 ? -6.198 8.986 11.186 1.00 97.00 91 ILE A CA 1
ATOM 688 C C . ILE A 1 91 ? -5.293 10.022 10.523 1.00 97.00 91 ILE A C 1
ATOM 690 O O . ILE A 1 91 ? -5.294 10.175 9.303 1.00 97.00 91 ILE A O 1
ATOM 694 N N . ALA A 1 92 ? -4.520 10.745 11.332 1.00 97.62 92 ALA A N 1
ATOM 695 C CA . ALA A 1 92 ? -3.442 11.583 10.825 1.00 97.62 92 ALA A CA 1
ATOM 696 C C . ALA A 1 92 ? -2.196 10.718 10.604 1.00 97.62 92 ALA A C 1
ATOM 698 O O . ALA A 1 92 ? -1.770 10.003 11.509 1.00 97.62 92 ALA A O 1
ATOM 699 N N . ILE A 1 93 ? -1.608 10.807 9.413 1.00 96.69 93 ILE A N 1
ATOM 700 C CA . ILE A 1 93 ? -0.397 10.074 9.040 1.00 96.69 93 ILE A CA 1
ATOM 701 C C . ILE A 1 93 ? 0.621 11.084 8.507 1.00 96.69 93 ILE A C 1
ATOM 703 O O . ILE A 1 93 ? 0.273 11.958 7.712 1.00 96.69 93 ILE A O 1
ATOM 707 N N . VAL A 1 94 ? 1.879 10.972 8.937 1.00 96.88 94 VAL A N 1
ATOM 708 C CA . VAL A 1 94 ? 2.975 11.763 8.365 1.00 96.88 94 VAL A CA 1
ATOM 709 C C . VAL A 1 94 ? 3.377 11.133 7.034 1.00 96.88 94 VAL A C 1
ATOM 711 O O . VAL A 1 94 ? 3.808 9.984 6.988 1.00 96.88 94 VAL A O 1
ATOM 714 N N . ALA A 1 95 ? 3.212 11.886 5.948 1.00 95.75 95 ALA A N 1
ATOM 715 C CA . ALA A 1 95 ? 3.450 11.416 4.587 1.00 95.75 95 ALA A CA 1
ATOM 716 C C . ALA A 1 95 ? 4.935 11.465 4.197 1.00 95.75 95 ALA A C 1
ATOM 718 O O . ALA A 1 95 ? 5.342 12.218 3.312 1.00 95.75 95 ALA A O 1
ATOM 719 N N . GLU A 1 96 ? 5.757 10.670 4.877 1.00 95.81 96 GLU A N 1
ATOM 720 C CA . GLU A 1 96 ? 7.135 10.434 4.449 1.00 95.81 96 GLU A CA 1
ATOM 721 C C . GLU A 1 96 ? 7.170 9.577 3.178 1.00 95.81 96 GLU A C 1
ATOM 723 O O . GLU A 1 96 ? 6.292 8.751 2.927 1.00 95.81 96 GLU A O 1
ATOM 728 N N . THR A 1 97 ? 8.216 9.737 2.364 1.00 95.38 97 THR A N 1
ATOM 729 C CA . THR A 1 97 ? 8.456 8.841 1.221 1.00 95.38 97 THR A CA 1
ATOM 730 C C . THR A 1 97 ? 9.084 7.543 1.724 1.00 95.38 97 THR A C 1
ATOM 732 O O . THR A 1 97 ? 10.285 7.321 1.579 1.00 95.38 97 THR A O 1
ATOM 735 N N . SER A 1 98 ? 8.269 6.703 2.362 1.00 96.25 98 SER A N 1
ATOM 736 C CA . SER A 1 98 ? 8.708 5.453 2.978 1.00 96.25 98 SER A CA 1
ATOM 737 C C . SER A 1 98 ? 7.741 4.291 2.707 1.00 96.25 98 SER A C 1
ATOM 739 O O . SER A 1 98 ? 6.555 4.502 2.431 1.00 96.25 98 SER A O 1
ATOM 741 N N . PRO A 1 99 ? 8.232 3.043 2.789 1.00 97.38 99 PRO A N 1
ATOM 742 C CA . PRO A 1 99 ? 7.375 1.862 2.738 1.00 97.38 99 PRO A CA 1
ATOM 743 C C . PRO A 1 99 ? 6.357 1.824 3.882 1.00 97.38 99 PRO A C 1
ATOM 745 O O . PRO A 1 99 ? 5.221 1.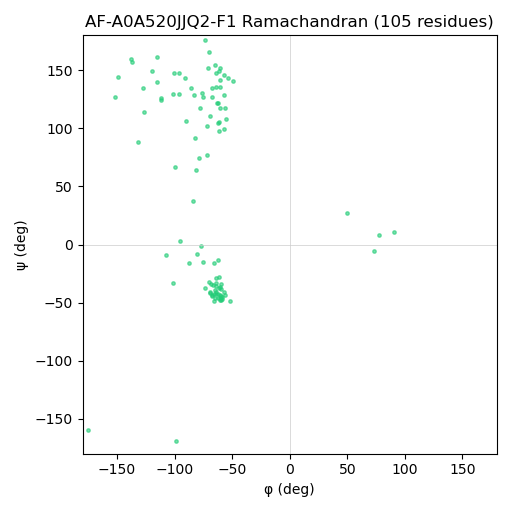415 3.669 1.00 97.38 99 PRO A O 1
ATOM 748 N N . ASP A 1 100 ? 6.750 2.285 5.072 1.00 96.94 100 ASP A N 1
ATOM 749 C CA . ASP A 1 100 ? 5.899 2.279 6.265 1.00 96.94 100 ASP A CA 1
ATOM 750 C C . ASP A 1 100 ? 4.693 3.203 6.086 1.00 96.94 100 ASP A C 1
ATOM 752 O O . ASP A 1 100 ? 3.574 2.838 6.448 1.00 96.94 100 ASP A O 1
ATOM 756 N N . PHE A 1 101 ? 4.899 4.369 5.459 1.00 98.12 101 PHE A N 1
ATOM 757 C CA . PHE A 1 101 ? 3.798 5.238 5.055 1.00 98.12 101 PHE A CA 1
ATOM 758 C C . PHE A 1 101 ? 2.855 4.519 4.089 1.00 98.12 101 PHE A C 1
ATOM 760 O O . PHE A 1 101 ? 1.645 4.546 4.294 1.00 98.12 101 PHE A O 1
ATOM 767 N N . ALA A 1 102 ? 3.390 3.860 3.055 1.00 98.06 102 ALA A N 1
ATOM 768 C CA . ALA A 1 102 ? 2.564 3.156 2.079 1.00 98.06 102 ALA A CA 1
ATOM 769 C C . ALA A 1 102 ? 1.736 2.042 2.744 1.00 98.06 102 ALA A C 1
ATOM 771 O O . ALA A 1 102 ? 0.524 1.995 2.550 1.00 98.06 102 ALA A O 1
ATOM 772 N N . ALA A 1 103 ? 2.354 1.199 3.576 1.00 98.25 103 ALA A N 1
ATOM 773 C CA . ALA A 1 103 ? 1.654 0.148 4.311 1.00 98.25 103 ALA A CA 1
ATOM 774 C C . ALA A 1 103 ? 0.552 0.710 5.219 1.00 98.25 103 ALA A C 1
ATOM 776 O O . ALA A 1 103 ? -0.571 0.214 5.200 1.00 98.25 103 ALA A O 1
ATOM 777 N N . LEU A 1 104 ? 0.847 1.763 5.988 1.00 98.06 104 LEU A N 1
ATOM 778 C CA . LEU A 1 104 ? -0.126 2.374 6.893 1.00 98.06 104 LEU A CA 1
ATOM 779 C C . LEU A 1 104 ? -1.243 3.120 6.151 1.00 98.06 104 LEU A C 1
ATOM 781 O O . LEU A 1 104 ? -2.362 3.159 6.638 1.00 98.06 104 LEU A O 1
ATOM 785 N N . PHE A 1 105 ? -0.966 3.708 4.987 1.00 98.12 105 PHE A N 1
ATOM 786 C CA . PHE A 1 105 ? -1.975 4.400 4.184 1.00 98.12 105 PHE A CA 1
ATOM 787 C C . PHE A 1 105 ? -3.007 3.435 3.580 1.00 98.12 105 PHE A C 1
ATOM 789 O O . PHE A 1 105 ? -4.171 3.799 3.430 1.00 98.12 105 PHE A O 1
ATOM 796 N N . PHE A 1 106 ? -2.584 2.220 3.216 1.00 98.12 106 PHE A N 1
ATOM 797 C CA . PHE A 1 106 ? -3.473 1.184 2.682 1.00 98.12 106 PHE A CA 1
ATOM 798 C C . PHE A 1 106 ? -4.140 0.311 3.758 1.00 98.12 106 PHE A C 1
ATOM 800 O O . PHE A 1 106 ? -5.077 -0.416 3.420 1.00 98.12 106 PHE A O 1
ATOM 807 N N . GLY A 1 107 ? -3.646 0.335 5.001 1.00 95.31 107 GLY A N 1
ATOM 808 C CA . GLY A 1 107 ? -4.182 -0.439 6.127 1.00 95.31 107 GLY A CA 1
ATOM 809 C C . GLY A 1 107 ? -5.324 0.261 6.844 1.00 95.31 107 GLY A C 1
ATOM 810 O O . GLY A 1 107 ? -6.328 -0.422 7.141 1.00 95.31 107 GLY A O 1
#

pLDDT: mean 89.88, std 18.31, range [31.98, 98.81]

Secondary structure (DSSP, 8-state):
--------------PPPPPPPPS--SSPP--S--SSHHHHHHHHTTSS-EEEEE-TTS-EEEEEEHHHHHHHHHHHHHHHHHTT--TT--------SSHHHHHHHH-